Protein AF-A0A210PKH7-F1 (afdb_monomer_lite)

pLDDT: mean 92.76, std 5.87, range [62.38, 98.06]

Organism: Mizuhopecten yessoensis (NCBI:txid6573)

Radius of gyration: 14.77 Å; chains: 1; bounding box: 23×39×35 Å

Secondary structure (DSSP, 8-state):
-HHHHHHHHHTGGGGTHHHHHHT--EEEEEEEE-TTT--EEEEEEE--TT-HHHHHHHHHHHHT-

Structure (mmCIF, N/CA/C/O backbone):
data_AF-A0A210PKH7-F1
#
_entry.id   AF-A0A210PKH7-F1
#
loop_
_atom_site.group_PDB
_atom_site.id
_atom_site.type_symbol
_atom_site.label_atom_id
_atom_site.label_alt_id
_atom_site.label_comp_id
_atom_site.label_asym_id
_atom_site.label_entity_id
_atom_site.label_seq_id
_atom_site.pdbx_PDB_ins_code
_atom_site.Cartn_x
_atom_site.Cartn_y
_atom_site.Cartn_z
_atom_site.occupancy
_atom_site.B_iso_or_equiv
_atom_site.auth_seq_id
_atom_site.auth_comp_id
_atom_site.auth_asym_id
_atom_site.auth_atom_id
_atom_site.pdbx_PDB_model_num
ATOM 1 N N . MET A 1 1 ? 4.440 22.494 17.803 1.00 78.50 1 MET A N 1
ATOM 2 C CA . MET A 1 1 ? 3.181 22.902 17.134 1.00 78.50 1 MET A CA 1
ATOM 3 C C . MET A 1 1 ? 3.241 22.959 15.602 1.00 78.50 1 MET A C 1
ATOM 5 O O . MET A 1 1 ? 2.564 22.134 15.012 1.00 78.50 1 MET A O 1
ATOM 9 N N . PHE A 1 2 ? 3.960 23.873 14.918 1.00 90.06 2 PHE A N 1
ATOM 10 C CA . PHE A 1 2 ? 3.948 23.897 13.429 1.00 90.06 2 PHE A CA 1
ATOM 11 C C . PHE A 1 2 ? 4.682 22.701 12.802 1.00 90.06 2 PHE A C 1
ATOM 13 O O . PHE A 1 2 ? 4.082 21.951 12.042 1.00 90.06 2 PHE A O 1
ATOM 20 N N . LEU A 1 3 ? 5.954 22.499 13.163 1.00 90.44 3 LEU A N 1
ATOM 21 C CA . LEU A 1 3 ? 6.767 21.388 12.645 1.00 90.44 3 LEU A CA 1
ATOM 22 C C . LEU A 1 3 ? 6.177 20.022 13.013 1.00 90.44 3 LEU A C 1
ATOM 24 O O . LEU A 1 3 ? 6.023 19.165 12.163 1.00 90.44 3 LEU A O 1
ATOM 28 N N . GLU A 1 4 ? 5.725 19.883 14.251 1.00 92.88 4 GLU A N 1
ATOM 29 C CA . GLU A 1 4 ? 5.038 18.689 14.756 1.00 92.88 4 GLU A CA 1
ATOM 30 C C . GLU A 1 4 ? 3.781 18.320 13.942 1.00 92.88 4 GLU A C 1
ATOM 32 O O . GLU A 1 4 ? 3.522 17.153 13.672 1.00 92.88 4 GLU A O 1
ATOM 37 N N . ARG A 1 5 ? 3.007 19.316 13.480 1.00 90.19 5 ARG A N 1
ATOM 38 C CA . ARG A 1 5 ? 1.867 19.072 12.580 1.00 90.19 5 ARG A CA 1
ATOM 39 C C . ARG A 1 5 ? 2.308 18.643 11.186 1.00 90.19 5 ARG A C 1
ATOM 41 O O . ARG A 1 5 ? 1.613 17.851 10.562 1.00 90.19 5 ARG A O 1
ATOM 48 N N . LEU A 1 6 ? 3.425 19.176 10.692 1.00 88.38 6 LEU A N 1
ATOM 49 C CA . LEU A 1 6 ? 3.999 18.745 9.418 1.00 88.38 6 LEU A CA 1
ATOM 50 C C . LEU A 1 6 ? 4.476 17.295 9.493 1.00 88.38 6 LEU A C 1
ATOM 52 O O . LEU A 1 6 ? 4.173 16.526 8.590 1.00 88.38 6 LEU A O 1
ATOM 56 N N . GLU A 1 7 ? 5.160 16.913 10.570 1.00 89.00 7 GLU A N 1
ATOM 57 C CA . GLU A 1 7 ? 5.611 15.535 10.795 1.00 89.00 7 GLU A CA 1
ATOM 58 C C . GLU A 1 7 ? 4.427 14.562 10.808 1.00 89.00 7 GLU A C 1
ATOM 60 O O . GLU A 1 7 ? 4.436 13.594 10.050 1.00 89.00 7 GLU A O 1
ATOM 65 N N . ALA A 1 8 ? 3.359 14.885 11.547 1.00 86.69 8 ALA A N 1
ATOM 66 C CA . ALA A 1 8 ? 2.142 14.072 11.590 1.00 86.69 8 ALA A CA 1
ATOM 67 C C . ALA A 1 8 ? 1.491 13.882 10.204 1.00 86.69 8 ALA A C 1
ATOM 69 O O . ALA A 1 8 ? 1.009 12.799 9.881 1.00 86.69 8 ALA A O 1
ATOM 70 N N . CYS A 1 9 ? 1.493 14.912 9.351 1.00 86.50 9 CYS A N 1
ATOM 71 C CA . CYS A 1 9 ? 0.972 14.796 7.985 1.00 86.50 9 CYS A CA 1
ATOM 72 C C . CYS A 1 9 ? 1.823 13.880 7.090 1.00 86.50 9 CYS A C 1
ATOM 74 O O . CYS A 1 9 ? 1.311 13.344 6.108 1.00 86.50 9 CYS A O 1
ATOM 76 N N . MET A 1 10 ? 3.114 13.729 7.390 1.00 87.62 10 MET A N 1
ATOM 77 C CA . MET A 1 10 ? 4.061 12.996 6.548 1.00 87.62 10 MET A CA 1
ATOM 78 C C . MET A 1 10 ? 4.191 11.516 6.915 1.00 87.62 10 MET A C 1
ATOM 80 O O . MET A 1 10 ? 4.745 10.759 6.119 1.00 87.62 10 MET A O 1
ATOM 84 N N . GLU A 1 11 ? 3.666 11.077 8.062 1.00 85.00 11 GLU A N 1
ATOM 85 C CA . GLU A 1 11 ? 3.802 9.684 8.514 1.00 85.00 11 GLU A CA 1
ATOM 86 C C . GLU A 1 11 ? 3.268 8.671 7.490 1.00 85.00 11 GLU A C 1
ATOM 88 O O . GLU A 1 11 ? 3.920 7.667 7.205 1.00 85.00 11 GLU A O 1
ATOM 93 N N . ILE A 1 12 ? 2.122 8.964 6.866 1.00 79.44 12 ILE A N 1
ATOM 94 C CA . ILE A 1 12 ? 1.504 8.092 5.851 1.00 79.44 12 ILE A CA 1
ATOM 95 C C . ILE A 1 12 ? 2.378 8.006 4.592 1.00 79.44 12 ILE A C 1
ATOM 97 O O . ILE A 1 12 ? 2.520 6.935 3.997 1.00 79.44 12 ILE A O 1
ATOM 101 N N . SER A 1 13 ? 3.007 9.119 4.207 1.00 84.81 13 SER A N 1
ATOM 102 C CA . SER A 1 13 ? 3.854 9.213 3.016 1.00 84.81 13 SER A CA 1
ATOM 103 C C . SER A 1 13 ? 5.067 8.289 3.091 1.00 84.81 13 SER A C 1
ATOM 105 O O . SER A 1 13 ? 5.542 7.831 2.055 1.00 84.81 13 SER A O 1
ATOM 107 N N . ASN A 1 14 ? 5.554 7.965 4.291 1.00 83.88 14 ASN A N 1
ATOM 108 C 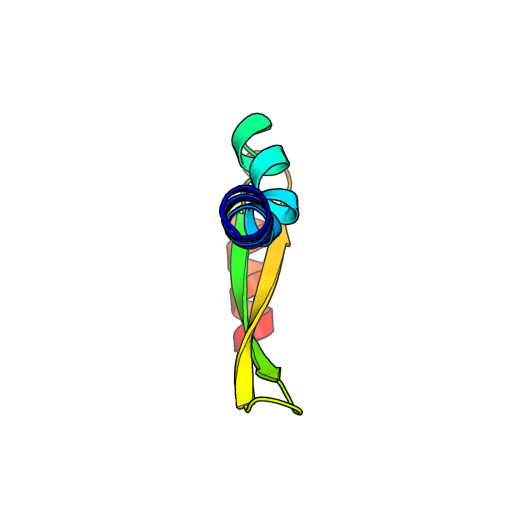CA . ASN A 1 14 ? 6.765 7.164 4.464 1.00 83.88 14 ASN A CA 1
ATOM 109 C C . ASN A 1 14 ? 6.628 5.736 3.896 1.00 83.88 14 ASN A C 1
ATOM 111 O O . ASN A 1 14 ? 7.606 5.165 3.424 1.00 83.88 14 ASN A O 1
ATOM 115 N N . ASN A 1 15 ? 5.408 5.188 3.882 1.00 84.62 15 ASN A N 1
ATOM 116 C CA . ASN A 1 15 ? 5.120 3.854 3.343 1.00 84.62 15 ASN A CA 1
ATOM 117 C C . ASN A 1 15 ? 4.750 3.860 1.850 1.00 84.62 15 ASN A C 1
ATOM 119 O O . ASN A 1 15 ? 4.645 2.796 1.253 1.00 84.62 15 ASN A O 1
ATOM 123 N N . LEU A 1 16 ? 4.522 5.033 1.254 1.00 86.88 16 LEU A N 1
ATOM 124 C CA . LEU A 1 16 ? 3.949 5.185 -0.090 1.00 86.88 16 LEU A CA 1
ATOM 125 C C . LEU A 1 16 ? 4.909 5.863 -1.072 1.00 86.88 16 LEU A C 1
ATOM 127 O O . LEU A 1 16 ? 5.032 5.433 -2.217 1.00 86.88 16 LEU A O 1
ATOM 131 N N . ALA A 1 17 ? 5.639 6.883 -0.617 1.00 92.31 17 ALA A N 1
ATOM 132 C CA . ALA A 1 17 ? 6.413 7.773 -1.480 1.00 92.31 17 ALA A CA 1
ATOM 133 C C . ALA A 1 17 ? 7.496 7.047 -2.295 1.00 92.31 17 ALA A C 1
ATOM 135 O O . ALA A 1 17 ? 7.797 7.427 -3.427 1.00 92.31 17 ALA A O 1
ATOM 136 N N . SER A 1 18 ? 8.087 5.978 -1.750 1.00 92.12 18 SER A N 1
ATOM 137 C CA . SER A 1 18 ? 9.061 5.163 -2.485 1.00 92.12 18 SER A CA 1
ATOM 138 C C . SER A 1 18 ? 8.439 4.447 -3.690 1.00 92.12 18 SER A C 1
ATOM 140 O O . SER A 1 18 ? 9.123 4.216 -4.689 1.00 92.12 18 SER A O 1
ATOM 142 N N . PHE A 1 19 ? 7.151 4.112 -3.633 1.00 94.50 19 PHE A N 1
ATOM 143 C CA . PHE A 1 19 ? 6.449 3.447 -4.729 1.00 94.50 19 PHE A CA 1
ATOM 144 C C . PHE A 1 19 ? 5.976 4.433 -5.793 1.00 94.50 19 PHE A C 1
ATOM 146 O O . PHE A 1 19 ? 6.096 4.111 -6.972 1.00 94.50 19 PHE A O 1
ATOM 153 N N . ASP A 1 20 ? 5.608 5.661 -5.414 1.00 93.06 20 ASP A N 1
ATOM 154 C CA . ASP A 1 20 ? 5.398 6.755 -6.375 1.00 93.06 20 ASP A CA 1
ATOM 155 C C . ASP A 1 20 ? 6.670 7.024 -7.193 1.00 93.06 20 ASP A C 1
ATOM 157 O O . ASP A 1 20 ? 6.626 7.170 -8.413 1.00 93.06 20 ASP A O 1
ATOM 161 N N . ALA A 1 21 ? 7.830 7.038 -6.526 1.00 95.12 21 ALA A N 1
ATOM 162 C CA . ALA A 1 21 ? 9.115 7.270 -7.180 1.00 95.12 21 ALA A CA 1
ATOM 163 C C . ALA A 1 21 ? 9.552 6.110 -8.092 1.00 95.12 21 ALA A C 1
ATOM 165 O O . ALA A 1 21 ? 10.216 6.337 -9.103 1.00 95.12 21 ALA A O 1
ATOM 166 N N . THR A 1 22 ? 9.223 4.867 -7.731 1.00 95.12 22 THR A N 1
ATOM 167 C CA . THR A 1 22 ? 9.649 3.671 -8.481 1.00 95.12 22 THR A CA 1
ATOM 168 C C . THR A 1 22 ? 8.621 3.185 -9.504 1.00 95.12 22 THR A C 1
ATOM 170 O O . THR A 1 22 ? 8.975 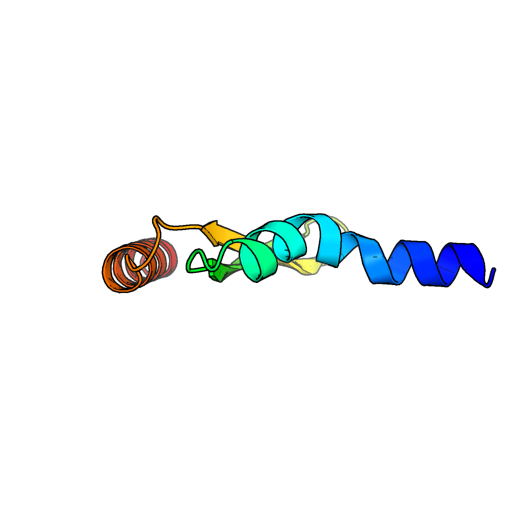2.389 -10.370 1.00 95.12 22 THR A O 1
ATOM 173 N N . GLY A 1 23 ? 7.371 3.646 -9.420 1.00 95.44 23 GLY A N 1
ATOM 174 C CA . GLY A 1 23 ? 6.280 3.277 -10.324 1.00 95.44 23 GLY A CA 1
ATOM 175 C C . GLY A 1 23 ? 5.707 1.873 -10.106 1.00 95.44 23 GLY A C 1
ATOM 176 O O . GLY A 1 23 ? 4.993 1.375 -10.974 1.00 95.44 23 GLY A O 1
ATOM 177 N N . HIS A 1 24 ? 6.021 1.208 -8.989 1.00 97.12 24 HIS A N 1
ATOM 178 C CA . HIS A 1 24 ? 5.435 -0.101 -8.686 1.00 97.12 24 HIS A CA 1
ATOM 179 C C . HIS A 1 24 ? 3.923 0.031 -8.463 1.00 97.12 24 HIS A C 1
ATOM 181 O O . HIS A 1 24 ? 3.491 1.000 -7.837 1.00 97.12 24 HIS A O 1
ATOM 187 N N . PRO A 1 25 ? 3.113 -0.933 -8.931 1.00 97.00 25 PRO A N 1
ATOM 188 C CA . PRO A 1 25 ? 1.687 -0.911 -8.667 1.00 97.00 25 PRO A CA 1
ATOM 189 C C . PRO A 1 25 ? 1.424 -1.200 -7.183 1.00 97.00 25 PRO A C 1
ATOM 191 O O . PRO A 1 25 ? 2.031 -2.091 -6.576 1.00 97.00 25 PRO A O 1
ATOM 194 N N . VAL A 1 26 ? 0.519 -0.415 -6.599 1.00 96.31 26 VAL A N 1
ATOM 195 C CA . VAL A 1 26 ? 0.187 -0.423 -5.172 1.00 96.31 26 VAL A CA 1
ATOM 196 C C . VAL A 1 26 ? -1.327 -0.375 -5.006 1.00 96.31 26 VAL A C 1
ATOM 198 O O . VAL A 1 26 ? -1.990 0.461 -5.618 1.00 96.31 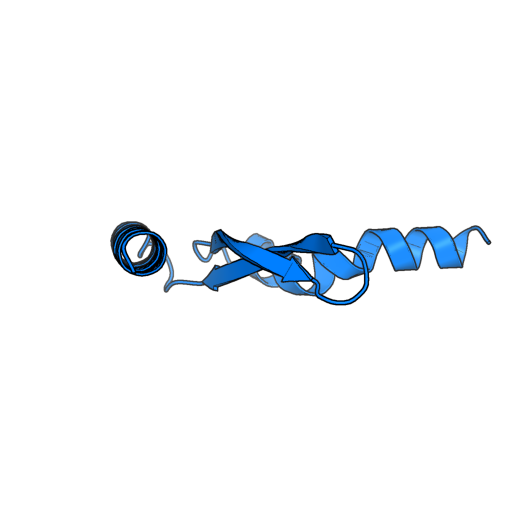26 VAL A O 1
ATOM 201 N N . LEU A 1 27 ? -1.875 -1.241 -4.149 1.00 96.75 27 LEU A N 1
ATOM 202 C CA . LEU A 1 27 ? -3.307 -1.283 -3.850 1.00 96.75 27 LEU A CA 1
ATOM 203 C C . LEU A 1 27 ? -3.560 -1.336 -2.332 1.00 96.75 27 LEU A C 1
ATOM 205 O O . LEU A 1 27 ? -3.247 -2.349 -1.698 1.00 96.75 27 LEU A O 1
ATOM 209 N N . PRO A 1 28 ? -4.119 -0.271 -1.727 1.00 95.06 28 PRO A N 1
ATOM 210 C CA . PRO A 1 28 ? -4.581 -0.304 -0.345 1.00 95.06 28 PRO A CA 1
ATOM 211 C C . PRO A 1 28 ? -5.933 -1.022 -0.227 1.00 95.06 28 PRO A C 1
ATOM 213 O O . PRO A 1 28 ? -6.830 -0.805 -1.038 1.00 95.06 28 PRO A O 1
ATOM 216 N N . LEU A 1 29 ? -6.092 -1.839 0.814 1.00 95.38 29 LEU A N 1
ATOM 217 C CA . LEU A 1 29 ? -7.321 -2.571 1.140 1.00 95.38 29 LEU A CA 1
ATOM 218 C C . LEU A 1 29 ? -7.688 -2.379 2.609 1.00 95.38 29 LEU A C 1
ATOM 220 O O . LEU A 1 29 ? -6.820 -2.142 3.447 1.00 95.38 29 LEU A O 1
ATOM 224 N N . ASN A 1 30 ? -8.971 -2.522 2.935 1.00 94.19 30 ASN A N 1
ATOM 225 C CA . ASN A 1 30 ? -9.437 -2.482 4.318 1.00 94.19 30 ASN A CA 1
ATOM 226 C C . ASN A 1 30 ? -9.006 -3.758 5.069 1.00 94.19 30 ASN A C 1
ATOM 228 O O . ASN A 1 30 ? -9.367 -4.861 4.671 1.00 94.19 30 ASN A O 1
ATOM 232 N N . ALA A 1 31 ? -8.253 -3.597 6.158 1.00 93.19 31 ALA A N 1
ATOM 233 C CA . ALA A 1 31 ? -7.769 -4.677 7.020 1.00 93.19 31 ALA A CA 1
ATOM 234 C C . ALA A 1 31 ? -8.709 -4.988 8.194 1.00 93.19 31 ALA A C 1
ATOM 236 O O . ALA A 1 31 ? -8.483 -5.943 8.935 1.00 93.19 31 ALA A O 1
ATOM 237 N N . GLY A 1 32 ? -9.718 -4.143 8.410 1.00 93.69 32 GLY A N 1
ATOM 238 C CA . GLY A 1 32 ? -10.586 -4.163 9.575 1.00 93.69 32 GLY A CA 1
ATOM 239 C C . GLY A 1 32 ? -10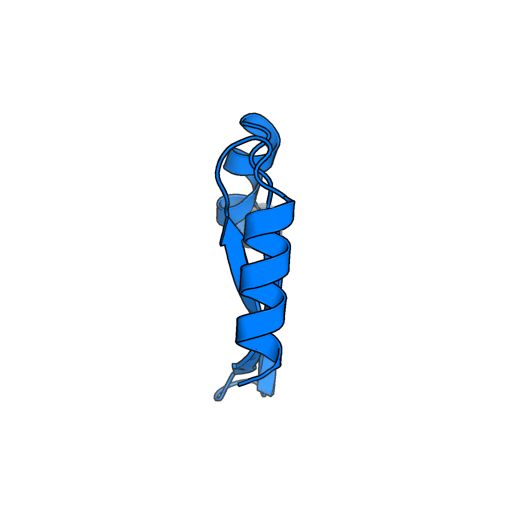.532 -2.852 10.354 1.00 93.69 32 GLY A C 1
ATOM 240 O O . GLY A 1 32 ? -10.264 -1.776 9.822 1.00 93.69 32 GLY A O 1
ATOM 241 N N . VAL A 1 33 ? -10.836 -2.947 11.642 1.00 96.25 33 VAL A N 1
ATOM 242 C CA . VAL A 1 33 ? -10.944 -1.808 12.558 1.00 96.25 33 VAL A CA 1
ATOM 243 C C . VAL A 1 33 ? -10.011 -2.019 13.737 1.00 96.25 33 VAL A C 1
ATOM 245 O O . VAL A 1 33 ? -9.938 -3.127 14.262 1.00 96.25 33 VAL A O 1
ATOM 248 N N . SER A 1 34 ? -9.309 -0.968 14.157 1.00 96.06 34 SER A N 1
ATOM 249 C CA . SER A 1 34 ? -8.422 -1.039 15.314 1.00 96.06 34 SER A CA 1
ATOM 250 C C . SER A 1 34 ? -9.210 -1.369 16.584 1.00 96.06 34 SER A C 1
ATOM 252 O O . SER A 1 34 ? -10.335 -0.899 16.787 1.00 96.06 34 SER A O 1
ATOM 254 N N . ASP A 1 35 ? -8.617 -2.174 17.463 1.00 95.19 35 ASP A N 1
ATOM 255 C CA . ASP A 1 35 ? -9.256 -2.543 18.731 1.00 95.19 35 ASP A CA 1
ATOM 256 C C . ASP A 1 35 ? -9.332 -1.361 19.705 1.00 95.19 35 ASP A C 1
ATOM 258 O O . ASP A 1 35 ? -10.268 -1.267 20.494 1.00 95.19 35 ASP A O 1
ATOM 262 N N . GLN A 1 36 ? -8.360 -0.451 19.624 1.00 95.38 36 GLN A N 1
ATOM 263 C CA . GLN A 1 36 ? -8.200 0.682 20.538 1.00 95.38 36 GLN A CA 1
ATOM 264 C C . GLN A 1 36 ? -9.213 1.792 20.242 1.00 95.38 36 GLN A C 1
ATOM 266 O O . GLN A 1 36 ? -10.038 2.122 21.090 1.00 95.38 36 GLN A O 1
ATOM 271 N N . ASP A 1 37 ? -9.186 2.318 19.015 1.00 95.50 37 ASP A N 1
ATOM 272 C CA . ASP A 1 37 ? -9.932 3.529 18.648 1.00 95.50 37 ASP A CA 1
ATOM 273 C C . ASP A 1 37 ? -11.122 3.243 17.727 1.00 95.50 37 ASP A C 1
ATOM 275 O O . ASP A 1 37 ? -11.864 4.156 17.365 1.00 95.50 37 ASP A O 1
ATOM 279 N N . ARG A 1 38 ? -11.325 1.973 17.343 1.00 96.31 38 ARG A N 1
ATOM 280 C CA . ARG A 1 38 ? -12.407 1.534 16.444 1.00 96.31 38 ARG A CA 1
ATOM 281 C C . ARG A 1 38 ? -12.364 2.211 15.071 1.00 96.31 38 ARG A C 1
ATOM 283 O O . ARG A 1 38 ? -13.388 2.301 14.394 1.00 96.31 38 ARG A O 1
ATOM 290 N N . LEU A 1 39 ? -11.182 2.656 14.648 1.00 96.19 39 LEU A N 1
ATOM 291 C CA . LEU A 1 39 ? -10.970 3.314 13.362 1.00 96.19 39 LEU A CA 1
ATOM 292 C C . LEU A 1 39 ? -10.581 2.298 12.283 1.00 96.19 39 LEU A C 1
ATOM 294 O O . LEU A 1 39 ? -9.921 1.309 12.603 1.00 96.19 39 LEU A O 1
ATOM 298 N N . PRO A 1 40 ? -10.950 2.522 11.010 1.00 95.44 40 PRO A N 1
ATOM 299 C CA . PRO A 1 40 ? -10.504 1.672 9.914 1.00 95.44 40 PRO A CA 1
ATOM 300 C C . PRO A 1 40 ? -8.980 1.663 9.800 1.00 95.44 40 PRO A C 1
ATOM 302 O O . PRO A 1 40 ? -8.341 2.714 9.848 1.00 95.44 40 PRO A O 1
ATOM 305 N N . VAL A 1 41 ? -8.415 0.479 9.598 1.00 94.62 41 VAL A N 1
ATOM 306 C CA . VAL A 1 41 ? -6.990 0.290 9.316 1.00 94.62 41 VAL A CA 1
ATOM 307 C C . VAL A 1 41 ? -6.864 -0.373 7.954 1.00 94.62 41 VAL A C 1
ATOM 309 O O . VAL A 1 41 ? -7.626 -1.279 7.628 1.00 94.62 41 VAL A O 1
ATOM 312 N N . GLY A 1 42 ? -5.919 0.095 7.141 1.00 92.19 42 GLY A N 1
ATOM 313 C CA . GLY A 1 42 ? -5.645 -0.479 5.827 1.00 92.19 42 GLY A CA 1
ATOM 314 C C . GLY A 1 42 ? -4.406 -1.372 5.822 1.00 92.19 42 GLY A C 1
ATOM 315 O O . GLY A 1 42 ? -3.450 -1.105 6.550 1.00 92.19 42 GLY A O 1
ATOM 316 N N . ILE A 1 43 ? -4.401 -2.390 4.961 1.00 93.62 43 ILE A N 1
ATOM 317 C CA . ILE A 1 43 ? -3.164 -3.018 4.478 1.00 93.62 43 ILE A CA 1
ATOM 318 C C . ILE A 1 43 ? -2.845 -2.480 3.088 1.00 93.62 43 ILE A C 1
ATOM 320 O O . ILE A 1 43 ? -3.730 -1.990 2.389 1.00 93.62 43 ILE A O 1
ATOM 324 N N . GLN A 1 44 ? -1.600 -2.626 2.654 1.00 93.62 44 GLN A N 1
ATOM 325 C CA . GLN A 1 44 ? -1.187 -2.222 1.320 1.00 93.62 44 GLN A CA 1
ATOM 326 C C . GLN A 1 44 ? -0.455 -3.367 0.625 1.00 93.62 44 GLN A C 1
ATOM 328 O O . GLN A 1 44 ? 0.488 -3.932 1.178 1.00 93.62 44 GLN A O 1
ATOM 333 N N . ILE A 1 45 ? -0.909 -3.720 -0.575 1.00 95.75 45 ILE A N 1
ATOM 334 C CA . ILE A 1 45 ? -0.280 -4.739 -1.415 1.00 95.75 45 ILE A CA 1
ATOM 335 C C . ILE A 1 45 ? 0.584 -4.022 -2.443 1.00 95.75 45 ILE A C 1
ATOM 337 O O . ILE A 1 45 ? 0.094 -3.157 -3.168 1.00 95.75 45 ILE A O 1
ATOM 341 N N . VAL A 1 46 ? 1.856 -4.404 -2.516 1.00 96.00 46 VAL A N 1
ATOM 342 C CA . VAL A 1 46 ? 2.814 -3.889 -3.497 1.00 96.00 46 VAL A CA 1
ATOM 343 C C . VAL A 1 46 ? 3.211 -5.034 -4.413 1.00 96.00 46 VAL A C 1
ATOM 345 O O . VAL A 1 46 ? 3.672 -6.078 -3.948 1.00 96.00 46 VAL A O 1
ATOM 348 N N . GLY A 1 47 ? 3.008 -4.854 -5.713 1.00 96.25 47 GLY A N 1
ATOM 349 C CA . GLY A 1 47 ? 3.361 -5.850 -6.718 1.00 96.25 47 GLY A CA 1
ATOM 350 C C . GLY A 1 47 ? 4.658 -5.521 -7.437 1.00 96.25 47 GLY A C 1
ATOM 351 O O . GLY A 1 47 ? 5.293 -4.487 -7.229 1.00 96.25 47 GLY A O 1
ATOM 352 N N . ARG A 1 48 ? 5.048 -6.429 -8.330 1.00 97.12 48 ARG A N 1
ATOM 353 C CA . ARG A 1 48 ? 6.138 -6.180 -9.276 1.00 97.12 48 ARG A CA 1
ATOM 354 C C . ARG A 1 48 ? 5.712 -5.112 -10.279 1.00 97.12 48 ARG A C 1
ATOM 356 O O . ARG A 1 48 ? 4.526 -4.945 -10.550 1.00 97.12 48 ARG A O 1
ATOM 363 N N . LEU A 1 49 ? 6.689 -4.422 -10.860 1.00 97.06 49 LEU A N 1
ATOM 364 C CA . LEU A 1 49 ? 6.435 -3.418 -11.887 1.00 97.06 49 LEU A CA 1
ATOM 365 C C . LEU A 1 49 ? 5.589 -4.004 -13.038 1.00 97.06 49 LEU A C 1
ATOM 367 O O . LEU A 1 49 ? 5.942 -5.048 -13.589 1.00 97.06 49 LEU A O 1
ATOM 371 N N . HIS A 1 50 ? 4.491 -3.319 -13.380 1.00 95.56 50 HIS A N 1
ATOM 372 C CA . HIS A 1 50 ? 3.495 -3.706 -14.397 1.00 95.56 50 HIS A CA 1
ATOM 373 C C . HIS A 1 50 ? 2.699 -5.001 -14.117 1.00 95.56 50 HIS A C 1
ATOM 375 O O . HIS A 1 50 ? 2.105 -5.566 -15.036 1.00 95.56 50 HIS A O 1
ATOM 381 N N . ASP A 1 51 ? 2.685 -5.493 -12.874 1.00 97.38 51 ASP A N 1
ATOM 382 C CA . ASP A 1 51 ? 1.941 -6.695 -12.462 1.00 97.38 51 ASP A CA 1
ATOM 383 C C . ASP A 1 51 ? 0.603 -6.359 -11.771 1.00 97.38 51 ASP A C 1
ATOM 385 O O . ASP A 1 51 ? 0.220 -6.965 -10.768 1.00 97.38 51 ASP A O 1
ATOM 389 N N . ASP A 1 52 ? -0.123 -5.371 -12.300 1.00 97.38 52 ASP A N 1
ATOM 390 C CA . ASP A 1 52 ? -1.451 -4.971 -11.823 1.00 97.38 52 ASP A CA 1
ATOM 391 C C . ASP A 1 52 ? -2.451 -6.143 -11.758 1.00 97.38 52 ASP A C 1
ATOM 393 O O . ASP A 1 52 ? -3.153 -6.264 -10.748 1.00 97.38 52 ASP A O 1
ATOM 397 N N . PRO A 1 53 ? -2.519 -7.062 -12.753 1.00 98.06 53 PRO A N 1
ATOM 398 C CA . PRO A 1 53 ? -3.436 -8.198 -12.679 1.00 98.06 53 PRO A CA 1
ATOM 399 C C . PRO A 1 53 ? -3.164 -9.111 -11.478 1.00 98.06 53 PRO A C 1
ATOM 401 O O . PRO A 1 53 ? -4.112 -9.583 -10.848 1.00 98.06 53 PRO A O 1
ATOM 404 N N . GLY A 1 54 ? -1.890 -9.337 -11.131 1.00 97.44 54 GLY A N 1
ATOM 405 C CA . GLY A 1 54 ? -1.505 -10.151 -9.979 1.00 97.44 54 GLY A CA 1
ATOM 406 C C . GLY A 1 54 ? -1.946 -9.529 -8.653 1.00 97.44 54 GLY A C 1
ATOM 407 O O . GLY A 1 54 ? -2.496 -10.225 -7.796 1.00 97.44 54 GLY A O 1
ATOM 408 N N . ILE A 1 55 ? -1.787 -8.209 -8.505 1.00 97.75 55 ILE A N 1
ATOM 409 C CA . ILE A 1 55 ? -2.273 -7.483 -7.322 1.00 97.75 55 ILE A CA 1
ATOM 410 C C . ILE A 1 55 ? -3.796 -7.561 -7.216 1.00 97.75 55 ILE A C 1
ATOM 412 O O . ILE A 1 55 ? -4.314 -7.853 -6.139 1.00 97.75 55 ILE A O 1
ATOM 416 N N . LEU A 1 56 ? -4.523 -7.332 -8.315 1.00 97.50 56 LEU A N 1
ATOM 417 C CA . LEU A 1 56 ? -5.989 -7.383 -8.314 1.00 97.50 56 LEU A CA 1
ATOM 418 C C . LEU A 1 56 ? -6.510 -8.782 -7.965 1.00 97.50 56 LEU A C 1
ATOM 420 O O . LEU A 1 56 ? -7.475 -8.913 -7.211 1.00 97.50 56 LEU A O 1
ATOM 424 N N . GLN A 1 57 ? -5.851 -9.834 -8.457 1.00 97.50 57 GLN A N 1
ATOM 425 C CA . GLN A 1 57 ? -6.177 -11.211 -8.090 1.00 97.50 57 GLN A CA 1
ATOM 426 C C . GLN A 1 57 ? -5.951 -11.468 -6.592 1.00 97.50 57 GLN A C 1
ATOM 428 O O . GLN A 1 57 ? -6.794 -12.094 -5.946 1.00 97.50 57 GLN A O 1
ATOM 433 N N . MET A 1 58 ? -4.837 -10.985 -6.033 1.00 96.44 58 MET A N 1
ATOM 434 C CA . MET A 1 58 ? -4.542 -11.127 -4.605 1.00 96.44 58 MET A CA 1
ATOM 435 C C . MET A 1 58 ? -5.547 -10.362 -3.741 1.00 96.44 58 MET A C 1
ATOM 437 O O . MET A 1 58 ? -6.046 -10.912 -2.762 1.00 96.44 58 MET A O 1
ATOM 441 N N . ALA A 1 59 ? -5.889 -9.132 -4.122 1.00 96.62 59 ALA A N 1
ATOM 442 C CA . ALA A 1 59 ? -6.883 -8.328 -3.422 1.00 96.62 59 ALA A CA 1
ATOM 443 C C . ALA A 1 59 ? -8.246 -9.014 -3.381 1.00 96.62 59 ALA A C 1
ATOM 445 O O . ALA A 1 59 ? -8.828 -9.174 -2.311 1.00 96.62 59 ALA A O 1
ATOM 446 N N . TYR A 1 60 ? -8.700 -9.519 -4.527 1.00 96.75 60 TYR A N 1
ATOM 447 C CA . TYR A 1 60 ? -9.934 -10.285 -4.607 1.00 96.75 60 TYR A CA 1
ATOM 448 C C . TYR A 1 60 ? -9.913 -11.525 -3.702 1.00 96.75 60 TYR A C 1
ATOM 450 O O . TYR A 1 60 ? -10.9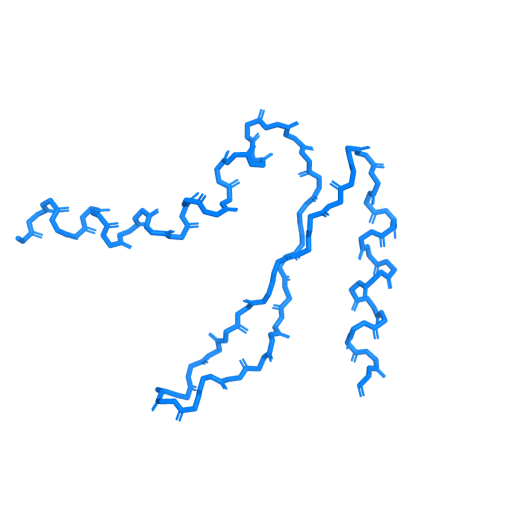07 -11.827 -3.048 1.00 96.75 60 TYR A O 1
ATOM 458 N N . ALA A 1 61 ? -8.791 -12.250 -3.649 1.00 95.81 61 ALA A N 1
ATOM 459 C CA . ALA A 1 61 ? -8.659 -13.417 -2.781 1.00 95.81 61 ALA A CA 1
ATOM 460 C C . ALA A 1 61 ? -8.722 -13.047 -1.289 1.00 95.81 61 ALA A C 1
ATOM 462 O O . ALA A 1 61 ? -9.314 -13.790 -0.511 1.00 95.81 61 ALA A O 1
ATOM 463 N N . ILE A 1 62 ? -8.151 -11.902 -0.902 1.00 94.19 62 ILE A N 1
ATOM 464 C CA . ILE A 1 62 ? -8.190 -11.395 0.476 1.00 94.19 62 ILE A CA 1
ATOM 465 C C . ILE A 1 62 ? -9.611 -10.989 0.873 1.00 94.19 62 ILE A C 1
ATOM 467 O O . ILE A 1 62 ? -10.059 -11.362 1.949 1.00 94.19 62 ILE A O 1
ATOM 471 N N . GLU A 1 63 ? -10.341 -10.279 0.009 1.00 93.69 63 GLU A N 1
ATOM 472 C CA . GLU A 1 63 ? -11.712 -9.828 0.303 1.00 93.69 63 GLU A CA 1
ATOM 473 C C . GLU A 1 63 ? -12.747 -10.965 0.344 1.00 93.69 63 GLU A C 1
ATOM 475 O O . GLU A 1 63 ? -13.845 -10.796 0.871 1.00 93.69 63 GLU A O 1
ATOM 480 N N . ARG A 1 64 ? -12.431 -12.114 -0.261 1.00 91.19 64 ARG A N 1
ATOM 481 C CA . ARG A 1 64 ? -13.316 -13.287 -0.354 1.00 91.19 64 ARG A CA 1
ATOM 482 C C . ARG A 1 64 ? -13.154 -14.275 0.805 1.00 91.19 64 ARG A C 1
ATOM 484 O O . ARG A 1 64 ? -13.871 -15.278 0.810 1.00 91.19 64 ARG A O 1
ATOM 491 N N . ASN A 1 65 ? -12.209 -14.027 1.708 1.00 62.38 65 ASN A N 1
ATOM 492 C CA . ASN A 1 65 ? -11.902 -14.866 2.866 1.00 62.38 65 ASN A CA 1
ATOM 493 C C . ASN A 1 65 ? -12.658 -14.380 4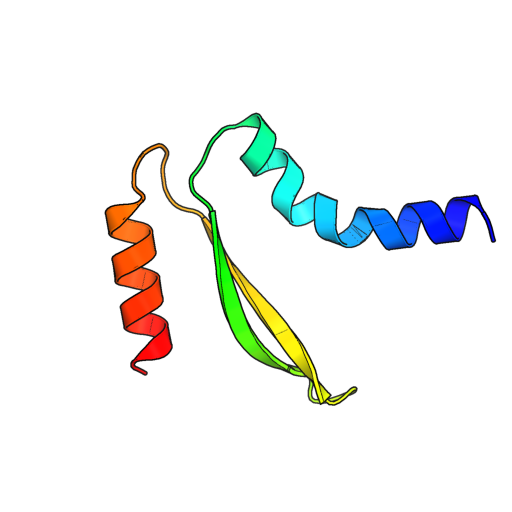.108 1.00 62.38 65 ASN A C 1
ATOM 495 O O . ASN A 1 65 ? -13.127 -15.244 4.879 1.00 62.38 65 ASN A O 1
#

Sequence (65 aa):
MFLERLEACMEISNNLASFDATGHPVLPLNAGVSDQDRLPVGIQIVGRLHDDPGILQMAYAIERN

Foldseek 3Di:
DVVVVVVVVCPVVVVPVVCVVVVWDKDKDFPAADPPPRHTDIDMDTDDHPPVVVSVVVRVVVVVD

InterPro domains:
  IPR036928 Amidase signature (AS) superfamily [G3DSA:3.90.1300.10] (3-65)
  IPR036928 Amidase signature (AS) superfamily [SSF75304] (13-64)